Protein AF-A0A812UIX6-F1 (afdb_monomer)

Foldseek 3Di:
DDPVVLVVLLVLLVVLLVVLVVLLVVLVVVLVVLVPPPVDDPVLSVVLNVVSVVLSVQLVVLSVVLVVCSVVSPSPCSVVSSVSNVVSSVSSVVSVVVSVVVVVVVVVVVPPPDDDPPPDPPPDDDD

Radius of gyration: 24.39 Å; Cα contacts (8 Å, |Δi|>4): 72; chains: 1; bounding box: 51×58×71 Å

Secondary structure (DSSP, 8-state):
--HHHHHHHHHHHHHHHHHHHHHHHHHHHHHHHHHH-TTS-HHHHHHHHHHHHHHHHHHHHHHHHHHHHHHH---SSHHHHHHHHHHHHHHHHHHHHHHHHHHHHHHHTTS----------------

Structure (mmCIF, N/CA/C/O backbone):
data_AF-A0A812UIX6-F1
#
_entry.id   AF-A0A812UIX6-F1
#
loop_
_atom_site.group_PDB
_atom_site.id
_atom_site.type_symbol
_atom_site.label_atom_id
_atom_site.label_alt_id
_atom_site.label_comp_id
_atom_site.label_asym_id
_atom_site.label_entity_id
_atom_site.label_seq_id
_atom_site.pdbx_PDB_ins_code
_atom_site.Cartn_x
_atom_site.Cartn_y
_atom_site.Cartn_z
_atom_site.occupancy
_atom_site.B_iso_or_equiv
_atom_site.auth_seq_id
_atom_site.auth_comp_id
_atom_site.auth_asym_id
_atom_site.auth_atom_id
_atom_site.pdbx_PDB_model_num
ATOM 1 N N . MET A 1 1 ? -13.092 8.178 24.331 1.00 63.06 1 MET A N 1
ATOM 2 C CA . MET A 1 1 ? -13.544 8.681 23.012 1.00 63.06 1 MET A CA 1
ATOM 3 C C . MET A 1 1 ? -15.064 8.588 22.924 1.00 63.06 1 MET A C 1
ATOM 5 O O . MET A 1 1 ? -15.614 7.557 23.291 1.00 63.06 1 MET A O 1
ATOM 9 N N . ASP A 1 2 ? -15.744 9.637 22.456 1.00 79.88 2 ASP A N 1
ATOM 10 C CA . ASP A 1 2 ? -17.201 9.630 22.255 1.00 79.88 2 ASP A CA 1
ATOM 11 C C . ASP A 1 2 ? -17.627 8.540 21.251 1.00 79.88 2 ASP A C 1
ATOM 13 O O . ASP A 1 2 ? -16.971 8.362 20.221 1.00 79.88 2 ASP A O 1
ATOM 17 N N . LYS A 1 3 ? -18.755 7.844 21.484 1.00 79.50 3 LYS A N 1
ATOM 18 C CA . LYS A 1 3 ? -19.261 6.778 20.581 1.00 79.50 3 LYS A CA 1
ATOM 19 C C . LYS A 1 3 ? -19.373 7.228 19.115 1.00 79.50 3 LYS A C 1
ATOM 21 O O . LYS A 1 3 ? -19.056 6.462 18.204 1.00 79.50 3 LYS A O 1
ATOM 26 N N . LYS A 1 4 ? -19.775 8.485 18.881 1.00 83.94 4 LYS A N 1
ATOM 27 C CA . LYS A 1 4 ? -19.856 9.084 17.536 1.00 83.94 4 LYS A CA 1
ATOM 28 C C . LYS A 1 4 ? -18.481 9.194 16.867 1.00 83.94 4 LYS A C 1
ATOM 30 O O . LYS A 1 4 ? -18.340 8.804 15.713 1.00 83.94 4 LYS A O 1
ATOM 35 N N . LYS A 1 5 ? -17.461 9.655 17.602 1.00 83.50 5 LYS A N 1
ATOM 36 C CA . LYS A 1 5 ? -16.080 9.770 17.102 1.00 83.50 5 LYS A CA 1
ATOM 37 C C . LYS A 1 5 ? -15.487 8.397 16.784 1.00 83.50 5 LYS A C 1
ATOM 39 O O . LYS A 1 5 ? -14.896 8.230 15.725 1.00 83.50 5 LYS A O 1
ATOM 44 N N . LYS A 1 6 ? -15.740 7.399 17.641 1.00 82.88 6 LYS A N 1
ATOM 45 C CA . LYS A 1 6 ? -15.322 6.008 17.399 1.00 82.88 6 LYS A CA 1
ATOM 46 C C . LYS A 1 6 ? -15.895 5.456 16.098 1.00 82.88 6 LYS A C 1
ATOM 48 O O . LYS A 1 6 ? -15.157 4.932 15.277 1.00 82.88 6 LYS A O 1
ATOM 53 N N . THR A 1 7 ? -17.195 5.644 15.888 1.00 87.50 7 THR A N 1
ATOM 54 C CA . THR A 1 7 ? -17.888 5.174 14.679 1.00 87.50 7 THR A CA 1
ATOM 55 C C . THR A 1 7 ? -17.348 5.850 13.416 1.00 87.50 7 THR A C 1
ATOM 57 O O . THR A 1 7 ? -17.097 5.180 12.416 1.00 87.50 7 THR A O 1
ATOM 60 N N . ALA A 1 8 ? -17.117 7.167 13.466 1.00 90.06 8 ALA A N 1
ATOM 61 C CA . ALA A 1 8 ? -16.536 7.910 12.350 1.00 90.06 8 ALA A CA 1
ATOM 62 C C . ALA A 1 8 ? -15.122 7.416 12.004 1.00 90.06 8 ALA A C 1
ATOM 64 O O . ALA A 1 8 ? -14.837 7.160 10.835 1.00 90.06 8 ALA A O 1
ATOM 65 N N . LEU A 1 9 ? -14.271 7.214 13.016 1.00 89.50 9 LEU A N 1
ATOM 66 C CA . LEU A 1 9 ? -12.915 6.700 12.834 1.00 89.50 9 LEU A CA 1
ATOM 67 C C . LEU A 1 9 ? -12.924 5.291 12.231 1.00 89.50 9 LEU A C 1
ATOM 69 O O . LEU A 1 9 ? -12.224 5.033 11.258 1.00 89.50 9 LEU A O 1
ATOM 73 N N . THR A 1 10 ? -13.770 4.393 12.738 1.00 90.00 10 THR A N 1
ATOM 74 C CA . THR A 1 10 ? -13.920 3.043 12.178 1.00 90.00 10 THR A CA 1
ATOM 75 C C . THR A 1 10 ? -14.342 3.076 10.706 1.00 90.00 10 THR A C 1
ATOM 77 O O . THR A 1 10 ? -13.800 2.322 9.900 1.00 90.00 10 THR A O 1
ATOM 80 N N . ASN A 1 11 ? -15.261 3.967 10.322 1.00 91.56 11 ASN A N 1
ATOM 81 C CA . ASN A 1 11 ? -15.664 4.120 8.921 1.00 91.56 11 ASN A CA 1
ATOM 82 C C . ASN A 1 11 ? -14.521 4.653 8.043 1.00 91.56 11 ASN A C 1
ATOM 84 O O . ASN A 1 11 ? -14.317 4.154 6.938 1.00 91.56 11 ASN A O 1
ATOM 88 N N . GLN A 1 12 ? -13.734 5.613 8.538 1.00 92.44 12 GLN A N 1
ATOM 89 C CA . GLN A 1 12 ? -12.530 6.072 7.836 1.00 92.44 12 GLN A CA 1
ATOM 90 C C . GLN A 1 12 ? -11.516 4.938 7.646 1.00 92.44 12 GLN A C 1
ATOM 92 O O . GLN A 1 12 ? -10.973 4.785 6.552 1.00 92.44 12 GLN A O 1
ATOM 97 N N . CYS A 1 13 ? -11.317 4.108 8.672 1.00 92.44 13 CYS A N 1
ATOM 98 C CA . CYS A 1 13 ? -10.436 2.945 8.601 1.00 92.44 13 CYS A CA 1
ATOM 99 C C . CYS A 1 13 ? -10.908 1.954 7.537 1.00 92.44 13 CYS A C 1
ATOM 101 O O . CYS A 1 13 ? -10.117 1.571 6.682 1.00 92.44 13 CYS A O 1
ATOM 103 N N . LYS A 1 14 ? -12.202 1.614 7.509 1.00 93.19 14 LYS A N 1
ATOM 104 C CA . LYS A 1 14 ? -12.786 0.745 6.471 1.00 93.19 14 LYS A CA 1
ATOM 105 C C . LYS A 1 14 ? -12.560 1.294 5.060 1.00 93.19 14 LYS A C 1
ATOM 107 O O . LYS A 1 14 ? -12.122 0.557 4.180 1.00 93.19 14 LYS A O 1
ATOM 112 N N . ASN A 1 15 ? -12.773 2.595 4.858 1.00 94.94 15 ASN A N 1
ATOM 113 C CA . ASN A 1 15 ? -12.528 3.242 3.566 1.00 94.94 15 ASN A CA 1
ATOM 114 C C . ASN A 1 15 ? -11.046 3.180 3.163 1.00 94.94 15 ASN A C 1
ATOM 116 O O . ASN A 1 15 ? -10.729 2.904 2.007 1.00 94.94 15 ASN A O 1
ATOM 120 N N . LYS A 1 16 ? -10.123 3.411 4.105 1.00 92.88 16 LYS A N 1
ATOM 121 C CA . LYS A 1 16 ? -8.681 3.309 3.835 1.00 92.88 16 LYS A CA 1
ATOM 122 C C . LYS A 1 16 ? -8.219 1.877 3.603 1.00 92.88 16 LYS A C 1
ATOM 124 O O . LYS A 1 16 ? -7.366 1.676 2.745 1.00 92.88 16 LYS A O 1
ATOM 129 N N . ILE A 1 17 ? -8.804 0.893 4.280 1.00 92.94 17 ILE A N 1
ATOM 130 C CA . ILE A 1 17 ? -8.556 -0.529 4.013 1.00 92.94 17 ILE A CA 1
ATOM 131 C C . ILE A 1 17 ? -8.991 -0.895 2.588 1.00 92.94 17 ILE A C 1
ATOM 133 O O . ILE A 1 17 ? -8.237 -1.556 1.871 1.00 92.94 17 ILE A O 1
ATOM 137 N N . ALA A 1 18 ? -10.174 -0.451 2.156 1.00 94.62 18 ALA A N 1
ATOM 138 C CA . ALA A 1 18 ? -10.652 -0.684 0.793 1.00 94.62 18 ALA A CA 1
ATOM 139 C C . ALA A 1 18 ? -9.722 -0.037 -0.247 1.00 94.62 18 ALA A C 1
ATOM 141 O O . ALA A 1 18 ? -9.318 -0.684 -1.216 1.00 94.62 18 ALA A O 1
ATOM 142 N N . LEU A 1 19 ? -9.296 1.207 0.002 1.00 93.44 19 LEU A N 1
ATOM 143 C CA . LEU A 1 19 ? -8.325 1.897 -0.846 1.00 93.44 19 LEU A CA 1
ATOM 144 C C . LEU A 1 19 ? -6.979 1.158 -0.897 1.00 93.44 19 LEU A C 1
ATOM 146 O O . LEU A 1 19 ? -6.433 0.974 -1.980 1.00 93.44 19 LEU A O 1
ATOM 150 N N . ALA A 1 20 ? -6.454 0.709 0.247 1.00 92.62 20 ALA A N 1
ATOM 151 C CA . ALA A 1 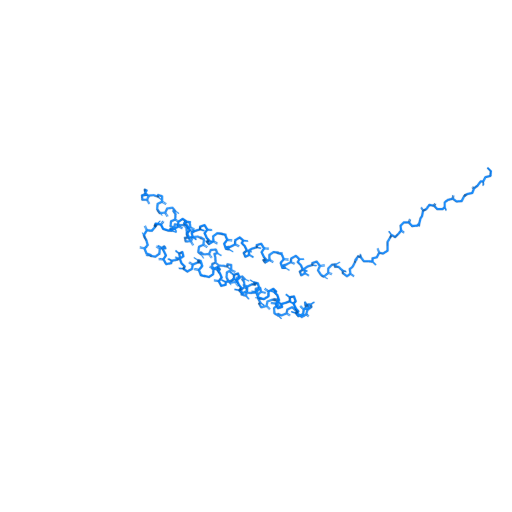20 ? -5.222 -0.076 0.309 1.00 92.62 20 ALA A CA 1
ATOM 152 C C . ALA A 1 20 ? -5.345 -1.373 -0.503 1.00 92.62 20 ALA A C 1
ATOM 154 O O . ALA A 1 20 ? -4.441 -1.694 -1.265 1.00 92.62 20 ALA A O 1
ATOM 155 N N . SER A 1 21 ? -6.481 -2.067 -0.403 1.00 93.75 21 SER A N 1
ATOM 156 C CA . SER A 1 21 ? -6.752 -3.302 -1.156 1.00 93.75 21 SER A CA 1
ATOM 157 C C . SER A 1 21 ? -6.750 -3.048 -2.666 1.00 93.75 21 SER A C 1
ATOM 159 O O . SER A 1 21 ? -6.073 -3.752 -3.407 1.00 93.75 21 SER A O 1
ATOM 161 N N . THR A 1 22 ? -7.388 -1.957 -3.101 1.00 94.31 22 THR A N 1
ATOM 162 C CA . THR A 1 22 ? -7.360 -1.522 -4.510 1.00 94.31 22 THR A CA 1
ATOM 163 C C . THR A 1 22 ? -5.925 -1.246 -4.976 1.00 94.31 22 THR A C 1
ATOM 165 O O . THR A 1 22 ? -5.527 -1.643 -6.065 1.00 94.31 22 THR A O 1
ATOM 168 N N . LYS A 1 23 ? -5.098 -0.599 -4.141 1.00 92.06 23 LYS A N 1
ATOM 169 C CA . LYS A 1 23 ? -3.691 -0.329 -4.481 1.00 92.06 23 LYS A CA 1
ATOM 170 C C . LYS A 1 23 ? -2.823 -1.587 -4.528 1.00 92.06 23 LYS A C 1
ATOM 172 O O . LYS A 1 23 ? -1.892 -1.636 -5.326 1.00 92.06 23 LYS A O 1
ATOM 177 N N . LEU A 1 24 ? -3.128 -2.605 -3.726 1.00 91.75 24 LEU A N 1
ATOM 178 C CA . LEU A 1 24 ? -2.457 -3.908 -3.784 1.00 91.75 24 LEU A CA 1
ATOM 179 C C . LEU A 1 24 ? -2.801 -4.673 -5.075 1.00 91.75 24 LEU A C 1
ATOM 181 O O . LEU A 1 24 ? -1.921 -5.312 -5.660 1.00 91.75 24 LEU A O 1
ATOM 185 N N . GLU A 1 25 ? -4.044 -4.569 -5.552 1.00 91.94 25 GLU A N 1
ATOM 186 C CA . GLU A 1 25 ? -4.450 -5.084 -6.868 1.00 91.94 25 GLU A CA 1
ATOM 187 C C . GLU A 1 25 ? -3.748 -4.329 -8.001 1.00 91.94 25 GLU A C 1
ATOM 189 O O . GLU A 1 25 ? -3.074 -4.957 -8.817 1.00 91.94 25 GLU A O 1
ATOM 194 N N . GLU A 1 26 ? -3.793 -2.989 -7.995 1.00 89.75 26 GLU A N 1
ATOM 195 C CA . GLU A 1 26 ? -3.064 -2.153 -8.963 1.00 89.75 26 GLU A CA 1
ATOM 196 C C . GLU A 1 26 ? -1.567 -2.493 -8.994 1.00 89.75 26 GLU A C 1
ATOM 198 O O . GLU A 1 26 ? -0.966 -2.546 -10.063 1.00 89.75 26 GLU A O 1
ATOM 203 N N . SER A 1 27 ? -0.961 -2.760 -7.832 1.00 88.56 27 SER A N 1
ATOM 204 C CA . SER A 1 27 ? 0.450 -3.140 -7.742 1.00 88.56 27 SER A CA 1
ATOM 205 C C . SER A 1 27 ? 0.738 -4.477 -8.411 1.00 88.56 27 SER A C 1
ATOM 207 O O . SER A 1 27 ? 1.846 -4.670 -8.905 1.00 88.56 27 SER A O 1
ATOM 209 N N . SER A 1 28 ? -0.212 -5.409 -8.381 1.00 88.50 28 SER A N 1
ATOM 210 C CA . SER A 1 28 ? -0.054 -6.726 -9.002 1.00 88.50 28 SER A CA 1
ATOM 211 C C . SER A 1 28 ? -0.098 -6.597 -10.522 1.00 88.50 28 SER A C 1
ATOM 213 O O . SER A 1 28 ? 0.793 -7.104 -11.196 1.00 88.50 28 SER A O 1
ATOM 215 N N . VAL A 1 29 ? -1.044 -5.808 -11.040 1.00 88.56 29 VAL A N 1
ATOM 216 C CA . VAL A 1 29 ? -1.115 -5.470 -12.470 1.00 88.56 29 VAL A CA 1
ATOM 217 C C . VAL A 1 29 ? 0.162 -4.755 -12.924 1.00 88.56 29 VAL A C 1
ATOM 219 O O . VAL A 1 29 ? 0.773 -5.145 -13.914 1.00 88.56 29 VAL A O 1
ATOM 222 N N . LEU A 1 30 ? 0.638 -3.762 -12.164 1.00 86.56 30 LEU A N 1
ATOM 223 C CA . LEU A 1 30 ? 1.849 -3.014 -12.520 1.00 86.56 30 LEU A CA 1
ATOM 224 C C . LEU A 1 30 ? 3.110 -3.899 -12.528 1.00 86.56 30 LEU A C 1
ATOM 226 O O . LEU A 1 30 ? 4.015 -3.684 -13.332 1.00 86.56 30 LEU A O 1
ATOM 230 N N . GLN A 1 31 ? 3.190 -4.895 -11.638 1.00 88.06 31 GLN A N 1
ATOM 231 C CA . GLN A 1 31 ? 4.283 -5.873 -11.640 1.00 88.06 31 GLN A CA 1
ATOM 232 C C . GLN A 1 31 ? 4.285 -6.707 -12.925 1.00 88.06 31 GLN A C 1
ATOM 234 O O . GLN A 1 31 ? 5.353 -6.914 -13.503 1.00 88.06 31 GLN A O 1
ATOM 239 N N . GLU A 1 32 ? 3.116 -7.150 -13.391 1.00 87.31 32 GLU A N 1
ATOM 240 C CA . GLU A 1 32 ? 2.978 -7.889 -14.651 1.00 87.31 32 GLU A CA 1
ATOM 241 C C . GLU A 1 32 ? 3.358 -7.021 -15.858 1.00 87.31 32 GLU A C 1
ATOM 243 O O . GLU A 1 32 ? 4.129 -7.464 -16.713 1.00 87.31 32 GLU A O 1
ATOM 248 N N . GLU A 1 33 ? 2.908 -5.762 -15.891 1.00 85.81 33 GLU A N 1
ATOM 249 C CA . GLU A 1 33 ? 3.270 -4.798 -16.940 1.00 85.81 33 GLU A CA 1
ATOM 250 C C . GLU A 1 33 ? 4.785 -4.565 -17.002 1.00 85.81 33 GLU A C 1
ATOM 252 O O . GLU A 1 33 ? 5.387 -4.618 -18.076 1.00 85.81 33 GLU A O 1
ATOM 257 N N . ILE A 1 34 ? 5.432 -4.351 -15.852 1.00 85.38 34 ILE A N 1
ATOM 258 C CA . ILE A 1 34 ? 6.880 -4.112 -15.787 1.00 85.38 34 ILE A CA 1
ATOM 259 C C . ILE A 1 34 ? 7.667 -5.375 -16.132 1.00 85.38 34 ILE A C 1
ATOM 261 O O . ILE A 1 34 ? 8.664 -5.285 -16.847 1.00 85.38 34 ILE A O 1
ATOM 265 N N . ALA A 1 35 ? 7.237 -6.553 -15.676 1.00 84.19 35 ALA A N 1
ATOM 266 C CA . ALA A 1 35 ? 7.871 -7.814 -16.054 1.00 84.19 35 ALA A CA 1
ATOM 267 C C . ALA A 1 35 ? 7.792 -8.040 -17.577 1.00 84.19 35 ALA A C 1
ATOM 269 O O . ALA A 1 35 ? 8.788 -8.428 -18.202 1.00 84.19 35 ALA A O 1
ATOM 270 N N . GLY A 1 36 ? 6.638 -7.722 -18.174 1.00 82.12 36 GLY A N 1
ATOM 271 C CA . GLY A 1 36 ? 6.376 -7.796 -19.611 1.00 82.12 36 GLY A CA 1
ATOM 272 C C . GLY A 1 36 ? 7.056 -6.714 -20.457 1.00 82.12 36 GLY A C 1
ATOM 273 O O . GLY A 1 36 ? 7.212 -6.910 -21.663 1.00 82.12 36 GLY A O 1
ATOM 274 N N . ALA A 1 37 ? 7.514 -5.610 -19.856 1.00 80.94 37 ALA A N 1
ATOM 275 C CA . ALA A 1 37 ? 8.164 -4.495 -20.547 1.00 80.94 37 ALA A CA 1
ATOM 276 C C . ALA A 1 37 ? 9.573 -4.871 -21.047 1.00 80.94 37 ALA A C 1
ATOM 278 O O . ALA A 1 37 ? 10.595 -4.599 -20.409 1.00 80.94 37 ALA A O 1
ATOM 279 N N . LYS A 1 38 ? 9.634 -5.512 -22.221 1.00 75.31 38 LYS A N 1
ATOM 280 C CA . LYS A 1 38 ? 10.885 -5.921 -22.884 1.00 75.31 38 LYS A CA 1
ATOM 281 C C . LYS A 1 38 ? 11.762 -4.737 -23.291 1.00 75.31 38 LYS A C 1
ATOM 283 O O . LYS A 1 38 ? 12.979 -4.893 -23.319 1.00 75.31 38 LYS A O 1
ATOM 288 N N . ASP A 1 39 ? 11.160 -3.572 -23.511 1.00 78.31 39 ASP A N 1
ATOM 289 C CA . ASP A 1 39 ? 11.848 -2.328 -23.880 1.00 78.31 39 ASP A CA 1
ATOM 290 C C . ASP A 1 39 ? 12.618 -1.690 -22.705 1.00 78.31 39 ASP A C 1
ATOM 292 O O . ASP A 1 39 ? 13.394 -0.752 -22.884 1.00 78.31 39 ASP A O 1
ATOM 296 N N . MET A 1 40 ? 12.434 -2.199 -21.480 1.00 79.12 40 MET A N 1
ATOM 297 C CA . MET A 1 40 ? 13.135 -1.729 -20.289 1.00 79.12 40 MET A CA 1
ATOM 298 C C . MET A 1 40 ? 14.407 -2.548 -20.028 1.00 79.12 40 MET A C 1
ATOM 300 O O . MET A 1 40 ? 14.383 -3.782 -19.971 1.00 79.12 40 MET A O 1
ATOM 304 N N . SER A 1 41 ? 15.531 -1.864 -19.785 1.00 84.62 41 SER A N 1
ATOM 305 C CA . SER A 1 41 ? 16.788 -2.524 -19.408 1.00 84.62 41 SER A CA 1
ATOM 306 C C . SER A 1 41 ? 16.606 -3.380 -18.152 1.00 84.62 41 SER A C 1
ATOM 308 O O . SER A 1 41 ? 16.021 -2.911 -17.172 1.00 84.62 41 SER A O 1
ATOM 310 N N . GLN A 1 42 ? 17.156 -4.597 -18.164 1.00 86.50 42 GLN A N 1
ATOM 311 C CA . GLN A 1 42 ? 17.000 -5.582 -17.090 1.00 86.50 42 GLN A CA 1
ATOM 312 C C . GLN A 1 42 ? 17.271 -5.027 -15.675 1.00 86.50 42 GLN A C 1
ATOM 314 O O . GLN A 1 42 ? 16.379 -5.178 -14.844 1.00 86.50 42 GLN A O 1
ATOM 319 N N . PRO A 1 43 ? 18.367 -4.283 -15.401 1.00 86.50 43 PRO A N 1
ATOM 320 C CA . PRO A 1 43 ? 18.634 -3.774 -14.049 1.00 86.50 43 PRO A CA 1
ATOM 321 C C . PRO A 1 43 ? 17.549 -2.833 -13.507 1.00 86.50 43 PRO A C 1
ATOM 323 O O . PRO A 1 43 ? 17.307 -2.761 -12.308 1.00 86.50 43 PRO A O 1
ATOM 326 N N . ILE A 1 44 ? 16.870 -2.102 -14.392 1.00 85.88 44 ILE A N 1
ATOM 327 C CA . ILE A 1 44 ? 15.841 -1.126 -14.004 1.00 85.88 44 ILE A CA 1
ATOM 328 C C . ILE A 1 44 ? 14.514 -1.809 -13.774 1.00 85.88 44 ILE A C 1
ATOM 330 O O . ILE A 1 44 ? 13.828 -1.503 -12.807 1.00 85.88 44 ILE A O 1
ATOM 334 N N . ARG A 1 45 ? 14.184 -2.765 -14.639 1.00 87.12 45 ARG A N 1
ATOM 335 C CA . ARG A 1 45 ? 13.027 -3.628 -14.451 1.00 87.12 45 ARG A CA 1
ATOM 336 C C . ARG A 1 45 ? 13.135 -4.389 -13.131 1.00 87.12 45 ARG A C 1
ATOM 338 O O . ARG A 1 45 ? 12.196 -4.355 -12.349 1.00 87.12 45 ARG A O 1
ATOM 345 N N . GLU A 1 46 ? 14.280 -5.000 -12.840 1.00 89.69 46 GLU A N 1
ATOM 346 C CA . GLU A 1 46 ? 14.523 -5.689 -11.565 1.00 89.69 46 GLU A CA 1
ATOM 347 C C . GLU A 1 46 ? 14.457 -4.736 -10.362 1.00 89.69 46 GLU A C 1
ATOM 349 O O . GLU A 1 46 ? 13.831 -5.070 -9.352 1.00 89.69 46 GLU A O 1
ATOM 354 N N . GLY A 1 47 ? 15.025 -3.530 -10.482 1.00 89.81 47 GLY A N 1
ATOM 355 C CA . GLY A 1 47 ? 14.913 -2.484 -9.462 1.00 89.81 47 GLY A CA 1
ATOM 356 C C . GLY A 1 47 ? 13.459 -2.095 -9.176 1.00 89.81 47 GLY A C 1
ATOM 357 O O . GLY A 1 47 ? 13.021 -2.143 -8.029 1.00 89.81 47 GLY A O 1
ATOM 358 N N . PHE A 1 48 ? 12.669 -1.808 -10.215 1.00 89.69 48 PHE A N 1
ATOM 359 C CA . PHE A 1 48 ? 11.250 -1.464 -10.069 1.00 89.69 48 PHE A CA 1
ATOM 360 C C . PHE A 1 48 ? 10.419 -2.614 -9.501 1.00 89.69 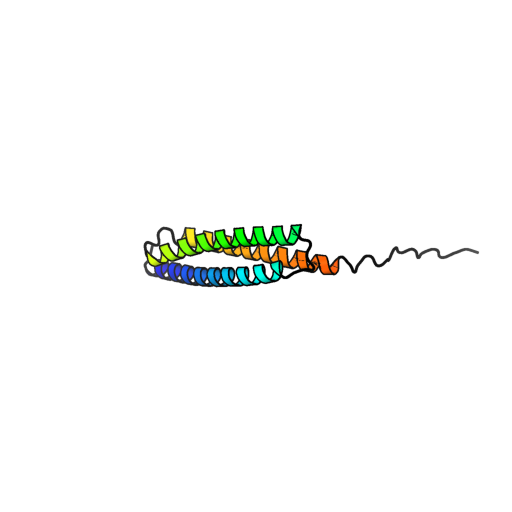48 PHE A C 1
ATOM 362 O O . PHE A 1 48 ? 9.564 -2.384 -8.648 1.00 89.69 48 PHE A O 1
ATOM 369 N N . LEU A 1 49 ? 10.673 -3.854 -9.927 1.00 90.62 49 LEU A N 1
ATOM 370 C CA . LEU A 1 49 ? 9.989 -5.029 -9.382 1.00 90.62 49 LEU A CA 1
ATOM 371 C C . LEU A 1 49 ? 10.298 -5.220 -7.892 1.00 90.62 49 LEU A C 1
ATOM 373 O O . LEU A 1 49 ? 9.391 -5.533 -7.116 1.00 90.62 49 LEU A O 1
ATOM 377 N N . THR A 1 50 ? 11.549 -4.991 -7.490 1.00 92.38 50 THR A N 1
ATOM 378 C CA . THR A 1 50 ? 11.981 -5.061 -6.088 1.00 92.38 50 THR A CA 1
ATOM 379 C C . THR A 1 50 ? 11.306 -3.978 -5.251 1.00 92.38 50 THR A C 1
ATOM 381 O O . THR A 1 50 ? 10.705 -4.283 -4.219 1.00 92.38 50 THR A O 1
ATOM 384 N N . ASP A 1 51 ? 11.315 -2.731 -5.722 1.00 90.94 51 ASP A N 1
ATOM 385 C CA . ASP A 1 51 ? 10.669 -1.612 -5.030 1.00 90.94 51 ASP A CA 1
ATOM 386 C C . ASP A 1 51 ? 9.157 -1.821 -4.898 1.00 90.94 51 ASP A C 1
ATOM 388 O O . ASP A 1 51 ? 8.589 -1.634 -3.819 1.00 90.94 51 ASP A O 1
ATOM 392 N N . LEU A 1 52 ? 8.492 -2.279 -5.964 1.00 90.75 52 LEU A N 1
ATOM 393 C CA . LEU A 1 52 ? 7.067 -2.614 -5.926 1.00 90.75 52 LEU A CA 1
ATOM 394 C C . LEU A 1 52 ? 6.763 -3.712 -4.922 1.00 90.75 52 LEU A C 1
ATOM 396 O O . LEU A 1 52 ? 5.797 -3.593 -4.171 1.00 90.75 52 LEU A O 1
ATOM 400 N N . LYS A 1 53 ? 7.584 -4.764 -4.886 1.00 92.62 53 LYS A N 1
ATOM 401 C CA . LYS A 1 53 ? 7.418 -5.852 -3.924 1.00 92.62 53 LYS A CA 1
ATOM 402 C C . LYS A 1 53 ? 7.526 -5.331 -2.490 1.00 92.62 53 LYS A C 1
ATOM 404 O O . LYS A 1 53 ? 6.636 -5.604 -1.688 1.00 92.62 53 LYS A O 1
ATOM 409 N N . ASN A 1 54 ? 8.532 -4.508 -2.200 1.00 93.75 54 ASN A N 1
ATOM 410 C CA . ASN A 1 54 ? 8.725 -3.908 -0.877 1.00 93.75 54 ASN A CA 1
ATOM 411 C C . ASN A 1 54 ? 7.538 -3.018 -0.468 1.00 93.75 54 ASN A C 1
ATOM 413 O O . ASN A 1 54 ? 7.036 -3.107 0.656 1.00 93.75 54 ASN A O 1
ATOM 417 N N . HIS A 1 55 ? 7.051 -2.170 -1.379 1.00 92.44 55 HIS A N 1
ATOM 418 C CA . HIS A 1 55 ? 5.888 -1.322 -1.111 1.00 92.44 55 HIS A CA 1
ATOM 419 C C . HIS A 1 55 ? 4.607 -2.136 -0.912 1.00 92.44 55 HIS A C 1
ATOM 421 O O . HIS A 1 55 ? 3.841 -1.834 0.005 1.00 92.44 55 HIS A O 1
ATOM 427 N N . LYS A 1 56 ? 4.395 -3.174 -1.727 1.00 92.69 56 LYS A N 1
ATOM 428 C CA . LYS A 1 56 ? 3.248 -4.080 -1.630 1.00 92.69 56 LYS A CA 1
ATOM 429 C C . LYS A 1 56 ? 3.240 -4.816 -0.294 1.00 92.69 56 LYS A C 1
ATOM 431 O O . LYS A 1 56 ? 2.237 -4.761 0.409 1.00 92.69 56 LYS A O 1
ATOM 436 N N . GLU A 1 57 ? 4.355 -5.430 0.098 1.00 94.19 57 GLU A N 1
ATOM 437 C CA . GLU A 1 57 ? 4.480 -6.126 1.386 1.00 94.19 57 GLU A CA 1
ATOM 438 C C . GLU A 1 57 ? 4.254 -5.173 2.566 1.00 94.19 57 GLU A C 1
ATOM 440 O O . GLU A 1 57 ? 3.488 -5.482 3.482 1.00 94.19 57 GLU A O 1
ATOM 445 N N . SER A 1 58 ? 4.848 -3.976 2.526 1.00 94.12 58 SER A N 1
ATOM 446 C CA . SER A 1 58 ? 4.674 -2.996 3.600 1.00 94.12 58 SER A CA 1
ATOM 447 C C . SER A 1 58 ? 3.233 -2.478 3.701 1.00 94.12 58 SER A C 1
ATOM 449 O O . SER A 1 58 ? 2.726 -2.301 4.811 1.00 94.12 58 SER A O 1
ATOM 451 N N . LEU A 1 59 ? 2.558 -2.254 2.568 1.00 94.38 59 LEU A N 1
ATOM 452 C CA . LEU A 1 59 ? 1.158 -1.828 2.535 1.00 94.38 59 LEU A CA 1
ATOM 453 C C . LEU A 1 59 ? 0.210 -2.947 2.988 1.00 94.38 59 LEU A C 1
ATOM 455 O O . LEU A 1 59 ? -0.715 -2.675 3.752 1.00 94.38 59 LEU A O 1
ATOM 459 N N . GLN A 1 60 ? 0.463 -4.188 2.566 1.00 95.06 60 GLN A N 1
ATOM 460 C CA . GLN A 1 60 ? -0.286 -5.379 2.976 1.00 95.06 60 GLN A CA 1
ATOM 461 C C . GLN A 1 60 ? -0.253 -5.534 4.500 1.00 95.06 60 GLN A C 1
ATOM 463 O O . GLN A 1 60 ? -1.301 -5.590 5.138 1.00 95.06 60 GLN A O 1
ATOM 468 N N . GLN A 1 61 ? 0.940 -5.491 5.099 1.00 95.19 61 GLN A N 1
ATOM 469 C CA . GLN A 1 61 ? 1.104 -5.602 6.551 1.00 95.19 61 GLN A CA 1
ATOM 470 C C . GLN A 1 61 ? 0.368 -4.492 7.311 1.00 95.19 61 GLN A C 1
ATOM 472 O O . GLN A 1 61 ? -0.302 -4.767 8.306 1.00 95.19 61 GLN A O 1
ATOM 477 N N . ALA A 1 62 ? 0.473 -3.240 6.856 1.00 94.38 62 ALA A N 1
ATOM 478 C CA . ALA A 1 62 ? -0.221 -2.120 7.490 1.00 94.38 62 ALA A CA 1
ATOM 479 C C . ALA A 1 62 ? -1.750 -2.268 7.375 1.00 94.38 62 ALA A C 1
ATOM 481 O O . ALA A 1 62 ? -2.473 -2.073 8.354 1.00 94.38 62 ALA A O 1
ATOM 482 N N . ARG A 1 63 ? -2.244 -2.679 6.199 1.00 95.38 63 ARG A N 1
ATOM 483 C CA . ARG A 1 63 ? -3.667 -2.949 5.955 1.00 95.38 63 ARG A CA 1
ATOM 484 C C . ARG A 1 63 ? -4.186 -4.054 6.867 1.00 95.38 63 ARG A C 1
ATOM 486 O O . ARG A 1 63 ? -5.257 -3.893 7.447 1.00 95.38 63 ARG A O 1
ATOM 493 N N . ASP A 1 64 ? -3.444 -5.147 7.009 1.00 95.50 64 ASP A N 1
ATOM 494 C CA . ASP A 1 64 ? -3.867 -6.303 7.803 1.00 95.50 64 ASP A CA 1
ATOM 495 C C . ASP A 1 64 ? -3.899 -5.978 9.302 1.00 95.50 64 ASP A C 1
ATOM 497 O O . ASP A 1 64 ? -4.850 -6.349 9.991 1.00 95.50 64 ASP A O 1
ATOM 501 N N . LYS A 1 65 ? -2.931 -5.195 9.801 1.00 93.94 65 LYS A N 1
ATOM 502 C CA . LYS A 1 65 ? -2.968 -4.659 11.173 1.00 93.94 65 LYS A CA 1
ATOM 503 C C . LYS A 1 65 ? -4.193 -3.773 11.400 1.00 93.94 65 LYS A C 1
ATOM 505 O O . LYS A 1 65 ? -4.881 -3.940 12.405 1.00 93.94 65 LYS A O 1
ATOM 510 N N . LEU A 1 66 ? -4.477 -2.851 10.474 1.00 93.38 66 LEU A N 1
ATOM 511 C CA . LEU A 1 66 ? -5.624 -1.947 10.583 1.00 93.38 66 LEU A CA 1
ATOM 512 C C . LEU A 1 66 ? -6.954 -2.712 10.528 1.00 93.38 66 LEU A C 1
ATOM 514 O O . LEU A 1 66 ? -7.851 -2.423 11.315 1.00 93.38 66 LEU A O 1
ATOM 518 N N . GLN A 1 67 ? -7.068 -3.710 9.648 1.00 93.88 67 GLN A N 1
ATOM 519 C CA . GLN A 1 67 ? -8.237 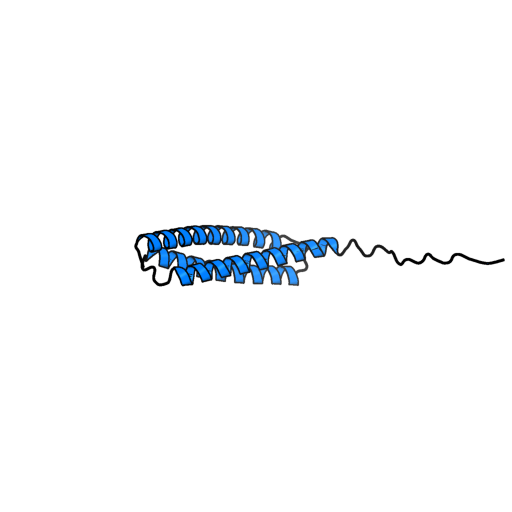-4.588 9.562 1.00 93.88 67 GLN A CA 1
ATOM 520 C C . GLN A 1 67 ? -8.452 -5.346 10.876 1.00 93.88 67 GLN A C 1
ATOM 522 O O . GLN A 1 67 ? -9.540 -5.279 11.443 1.00 93.88 67 GLN A O 1
ATOM 527 N N . ALA A 1 68 ? -7.404 -5.977 11.412 1.00 93.12 68 ALA A N 1
ATOM 528 C CA . ALA A 1 68 ? -7.487 -6.691 12.682 1.00 93.12 68 ALA A CA 1
ATOM 529 C C . ALA A 1 68 ? -7.904 -5.770 13.841 1.00 93.12 68 ALA A C 1
ATOM 531 O O . ALA A 1 68 ? -8.659 -6.183 14.718 1.00 93.12 68 ALA A O 1
ATOM 532 N N . GLU A 1 69 ? -7.441 -4.518 13.856 1.00 91.31 69 GLU A N 1
ATOM 533 C CA . GLU A 1 69 ? -7.817 -3.5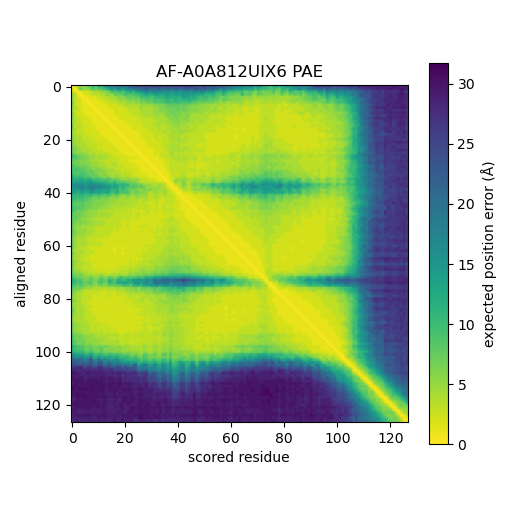44 14.884 1.00 91.31 69 GLU A CA 1
ATOM 534 C C . GLU A 1 69 ? -9.270 -3.061 14.740 1.00 91.31 69 GLU A C 1
ATOM 536 O O . GLU A 1 69 ? -9.983 -2.909 15.737 1.00 91.31 69 GLU A O 1
ATOM 541 N N . VAL A 1 70 ? -9.738 -2.872 13.500 1.00 90.38 70 VAL A N 1
ATOM 542 C CA . VAL A 1 70 ? -11.149 -2.587 13.196 1.00 90.38 70 VAL A CA 1
ATOM 543 C C . VAL A 1 70 ? -12.046 -3.729 13.676 1.00 90.38 70 VAL A C 1
ATOM 545 O O . VAL A 1 70 ? -13.072 -3.457 14.300 1.00 90.38 70 VAL A O 1
ATOM 548 N N . ASP A 1 71 ? -11.640 -4.978 13.444 1.00 90.06 71 ASP A N 1
ATOM 549 C CA . ASP A 1 71 ? -12.407 -6.172 13.816 1.00 90.06 71 ASP A CA 1
ATOM 550 C C . ASP A 1 71 ? -12.406 -6.418 15.333 1.00 90.06 71 ASP A 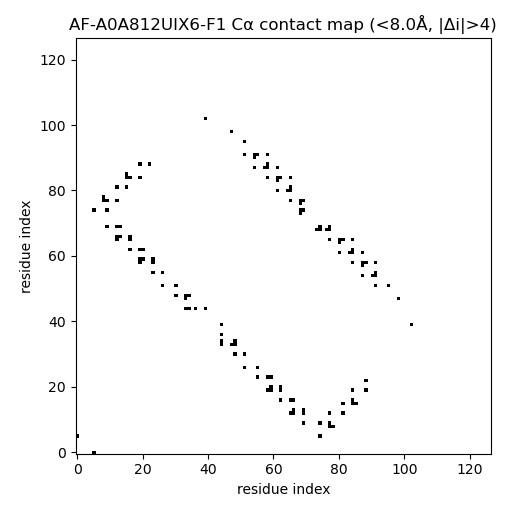C 1
ATOM 552 O O . ASP A 1 71 ? -13.425 -6.809 15.901 1.00 90.06 71 ASP A O 1
ATOM 556 N N . LYS A 1 72 ? -11.293 -6.118 16.019 1.00 87.62 72 LYS A N 1
ATOM 557 C CA . LYS A 1 72 ? -11.208 -6.149 17.492 1.00 87.62 72 LYS A CA 1
ATOM 558 C C . LYS A 1 72 ? -12.095 -5.102 18.157 1.00 87.62 72 LYS A C 1
ATOM 560 O O . LYS A 1 72 ? -12.517 -5.284 19.297 1.00 87.62 72 LYS A O 1
ATOM 565 N N . GLY A 1 73 ? -12.317 -3.967 17.496 1.00 80.56 73 GLY A N 1
ATOM 566 C CA . GLY A 1 73 ? -13.161 -2.895 18.009 1.00 80.56 73 GLY A CA 1
ATOM 567 C C . GLY A 1 73 ? -12.631 -2.197 19.270 1.00 80.56 73 GLY A C 1
ATOM 568 O O . GLY A 1 73 ? -13.401 -1.454 19.880 1.00 80.56 73 GLY A O 1
ATOM 569 N N . SER A 1 74 ? -11.361 -2.384 19.666 1.00 75.88 74 SER A N 1
ATOM 570 C CA . SER A 1 74 ? -10.720 -1.665 20.793 1.00 75.88 74 SER A CA 1
ATOM 571 C C . SER A 1 74 ? -10.694 -0.166 20.490 1.00 75.88 74 SER A C 1
ATOM 573 O O . SER A 1 74 ? -11.302 0.637 21.206 1.00 75.88 74 SER A O 1
ATOM 575 N N . GLY A 1 75 ? -10.159 0.196 19.324 1.00 75.06 75 GLY A N 1
ATOM 576 C CA . GLY A 1 75 ? -10.113 1.575 18.855 1.00 75.06 75 GLY A CA 1
ATOM 577 C C . GLY A 1 75 ? -8.932 2.383 19.381 1.00 75.06 75 GLY A C 1
ATOM 578 O O . GLY A 1 75 ? -8.762 3.516 18.938 1.00 75.06 75 GLY A O 1
ATOM 579 N N . ASP A 1 76 ? -8.118 1.813 20.271 1.00 81.06 76 ASP A N 1
ATOM 580 C CA . ASP A 1 76 ? -7.024 2.525 20.939 1.00 81.06 76 ASP A CA 1
ATOM 581 C C . ASP A 1 76 ? -5.875 2.837 19.972 1.00 81.06 76 ASP A C 1
ATOM 583 O O . ASP A 1 76 ? -5.226 3.873 20.088 1.00 81.06 76 ASP A O 1
ATOM 587 N N . ARG A 1 77 ? -5.675 1.977 18.965 1.00 87.62 77 ARG A N 1
ATOM 588 C CA . ARG A 1 77 ? -4.613 2.117 17.952 1.00 87.62 77 ARG A CA 1
ATOM 589 C C . ARG A 1 77 ? -5.135 2.415 16.550 1.00 87.62 77 ARG A C 1
ATOM 591 O O . ARG A 1 77 ? -4.359 2.458 15.602 1.00 87.62 77 ARG A O 1
ATOM 598 N N . LEU A 1 78 ? -6.444 2.637 16.396 1.00 89.31 78 LEU A N 1
ATOM 599 C CA . LEU A 1 78 ? -7.045 2.857 15.075 1.00 89.31 78 LEU A CA 1
ATOM 600 C C . LEU A 1 78 ? -6.474 4.091 14.378 1.00 89.31 78 LEU A C 1
ATOM 602 O O . LEU A 1 78 ? -6.210 4.022 13.188 1.00 89.31 78 LEU A O 1
ATOM 606 N N . GLN A 1 79 ? -6.271 5.196 15.102 1.00 90.62 79 GLN A N 1
ATOM 607 C CA . GLN A 1 79 ? -5.722 6.419 14.509 1.00 90.62 79 GLN A CA 1
ATOM 608 C C . GLN A 1 79 ? -4.264 6.220 14.065 1.00 90.62 79 GLN A C 1
ATOM 610 O O . GLN A 1 79 ? -3.931 6.533 12.931 1.00 90.62 79 GLN A O 1
ATOM 615 N N . GLU A 1 80 ? -3.431 5.624 14.924 1.00 93.81 80 GLU A N 1
ATOM 616 C CA . GLU A 1 80 ? -2.026 5.300 14.625 1.00 93.81 80 GLU A CA 1
ATOM 617 C C . GLU A 1 80 ? -1.915 4.425 13.364 1.00 93.81 80 GLU A C 1
ATOM 619 O O . GLU A 1 80 ? -1.185 4.750 12.429 1.00 93.81 80 GLU A O 1
ATOM 624 N N . LEU A 1 81 ? -2.696 3.343 13.304 1.00 93.06 81 LEU A N 1
ATOM 625 C CA . LEU A 1 81 ? -2.696 2.417 12.171 1.00 93.06 81 LEU A CA 1
ATOM 626 C C . LEU A 1 81 ? -3.310 3.036 10.906 1.00 93.06 81 LEU A C 1
ATOM 628 O O . LEU A 1 81 ? -2.893 2.714 9.793 1.00 93.06 81 LEU A O 1
ATOM 632 N N . LEU A 1 82 ? -4.295 3.926 11.050 1.00 93.94 82 LEU A N 1
ATOM 633 C CA . LEU A 1 82 ? -4.881 4.673 9.937 1.00 93.94 82 LEU A CA 1
ATOM 634 C C . LEU A 1 82 ? -3.850 5.600 9.287 1.00 93.94 82 LEU A C 1
ATOM 636 O O . LEU A 1 82 ? -3.770 5.669 8.053 1.00 93.94 82 LEU A O 1
ATOM 640 N N . ASP A 1 83 ? -3.069 6.292 10.112 1.00 94.44 83 ASP A N 1
ATOM 641 C CA . ASP A 1 83 ? -2.001 7.180 9.664 1.00 94.44 83 ASP A CA 1
ATOM 642 C C . ASP A 1 83 ? -0.871 6.367 9.015 1.00 94.44 83 ASP A C 1
ATOM 644 O O . ASP A 1 83 ? -0.435 6.709 7.912 1.00 94.44 83 ASP A O 1
ATOM 648 N N . GLU A 1 84 ? -0.489 5.225 9.607 1.00 95.06 84 GLU A N 1
ATOM 649 C CA . GLU A 1 84 ? 0.481 4.287 9.022 1.00 95.06 84 GLU A CA 1
ATOM 650 C C . GLU A 1 84 ? 0.029 3.828 7.627 1.00 95.06 84 GLU A C 1
ATOM 652 O O . GLU A 1 84 ? 0.761 4.001 6.649 1.00 95.06 84 GLU A O 1
ATOM 657 N N . VAL A 1 85 ? -1.198 3.310 7.489 1.00 94.56 85 VAL A N 1
ATOM 658 C CA . VAL A 1 85 ? -1.744 2.872 6.191 1.00 94.56 85 VAL A CA 1
ATOM 659 C C . VAL A 1 85 ? -1.781 4.024 5.189 1.00 94.56 85 VAL A C 1
ATOM 661 O O . VAL A 1 85 ? -1.403 3.848 4.029 1.00 94.56 85 VAL A O 1
ATOM 664 N N . THR A 1 86 ? -2.185 5.221 5.614 1.00 94.25 86 THR A N 1
ATOM 665 C CA . THR A 1 86 ? -2.229 6.404 4.742 1.00 94.25 86 THR A CA 1
ATOM 666 C C . THR A 1 86 ? -0.837 6.794 4.243 1.00 94.25 86 THR A C 1
ATOM 668 O O . THR A 1 86 ? -0.666 7.095 3.055 1.00 94.25 86 THR A O 1
ATOM 671 N N . GLN A 1 87 ? 0.172 6.728 5.108 1.00 95.69 87 GLN A N 1
ATOM 672 C CA . GLN A 1 87 ? 1.560 6.967 4.731 1.00 95.69 87 GLN A CA 1
ATOM 673 C C . GLN A 1 87 ? 2.067 5.895 3.756 1.00 95.69 87 GLN A C 1
ATOM 675 O O . GLN A 1 87 ? 2.678 6.233 2.742 1.00 95.69 87 GLN A O 1
A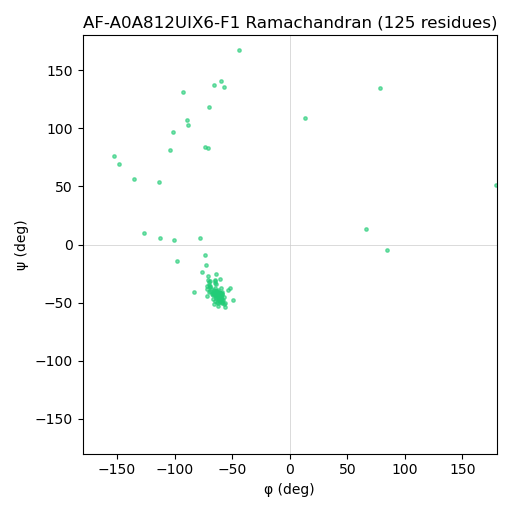TOM 680 N N . LYS A 1 88 ? 1.767 4.609 3.993 1.00 93.62 88 LYS A N 1
ATOM 681 C CA . LYS A 1 88 ? 2.162 3.520 3.078 1.00 93.62 88 LYS A CA 1
ATOM 682 C C . LYS A 1 88 ? 1.522 3.656 1.697 1.00 93.62 88 LYS A C 1
ATOM 684 O O . LYS A 1 88 ? 2.222 3.495 0.699 1.00 93.62 88 LYS A O 1
ATOM 689 N N . ILE A 1 89 ? 0.239 4.021 1.627 1.00 92.94 89 ILE A N 1
ATOM 690 C CA . ILE A 1 89 ? -0.443 4.329 0.357 1.00 92.94 89 ILE A CA 1
ATOM 691 C C . ILE A 1 89 ? 0.259 5.490 -0.355 1.00 92.94 89 ILE A C 1
ATOM 693 O O . ILE A 1 89 ? 0.508 5.410 -1.555 1.00 92.94 89 ILE A O 1
ATOM 697 N N . THR A 1 90 ? 0.601 6.555 0.372 1.00 94.38 90 THR A N 1
ATOM 698 C CA . THR A 1 90 ? 1.274 7.730 -0.203 1.00 94.38 90 THR A CA 1
ATOM 699 C C . THR A 1 90 ? 2.631 7.358 -0.793 1.00 94.38 90 THR A C 1
ATOM 701 O O . THR A 1 90 ? 2.899 7.682 -1.949 1.00 94.38 90 THR A O 1
ATOM 704 N N . ASN A 1 91 ? 3.444 6.603 -0.049 1.00 92.88 91 ASN A N 1
ATOM 705 C CA . ASN A 1 91 ? 4.746 6.130 -0.516 1.00 92.88 91 ASN A CA 1
ATOM 706 C C . ASN A 1 91 ? 4.609 5.250 -1.767 1.00 92.88 91 ASN A C 1
ATOM 708 O O . ASN A 1 91 ? 5.339 5.446 -2.736 1.00 92.88 91 ASN A O 1
ATOM 712 N N . TYR A 1 92 ? 3.640 4.327 -1.778 1.00 92.62 92 TYR A N 1
ATOM 713 C CA . TYR A 1 92 ? 3.343 3.498 -2.947 1.00 92.62 92 TYR A CA 1
ATOM 714 C C . TYR A 1 92 ? 2.962 4.349 -4.169 1.00 92.62 92 TYR A C 1
ATOM 716 O O . TYR A 1 92 ? 3.535 4.187 -5.246 1.00 92.62 92 TYR A O 1
ATOM 724 N N . VAL A 1 93 ? 2.034 5.298 -4.019 1.00 91.62 93 VAL A N 1
ATOM 725 C CA . VAL A 1 93 ? 1.582 6.162 -5.125 1.00 91.62 93 VAL A CA 1
ATOM 726 C C . VAL A 1 93 ? 2.722 7.036 -5.652 1.00 91.62 93 VAL A C 1
ATOM 728 O O . VAL A 1 93 ? 2.877 7.189 -6.862 1.00 91.62 93 VAL A O 1
ATOM 731 N N . GLN A 1 94 ? 3.546 7.602 -4.772 1.00 90.94 94 GLN A N 1
ATOM 732 C CA . GLN A 1 94 ? 4.697 8.410 -5.181 1.00 90.94 94 GLN A CA 1
ATOM 733 C C . GLN A 1 94 ? 5.731 7.575 -5.939 1.00 90.94 94 GLN A C 1
ATOM 735 O O . GLN A 1 94 ? 6.179 7.985 -7.010 1.00 90.94 94 GLN A O 1
ATOM 740 N N . SER A 1 95 ? 6.053 6.392 -5.416 1.00 88.75 95 SER A N 1
ATOM 741 C CA . SER A 1 95 ? 7.013 5.469 -6.018 1.00 88.75 95 SER A CA 1
ATOM 742 C C . SER A 1 95 ? 6.542 4.987 -7.394 1.00 88.75 95 SER A C 1
ATOM 744 O O . SER A 1 95 ? 7.242 5.157 -8.392 1.00 88.75 95 SER A O 1
ATOM 746 N N . THR A 1 96 ? 5.296 4.519 -7.504 1.00 88.56 96 THR A N 1
ATOM 747 C CA . THR A 1 96 ? 4.720 4.077 -8.788 1.00 88.56 96 THR A CA 1
ATOM 748 C C . THR A 1 96 ? 4.622 5.199 -9.819 1.00 88.56 96 THR A C 1
ATOM 750 O O . THR A 1 96 ? 4.928 4.988 -10.993 1.00 88.56 96 THR A O 1
ATOM 753 N N . ASN A 1 97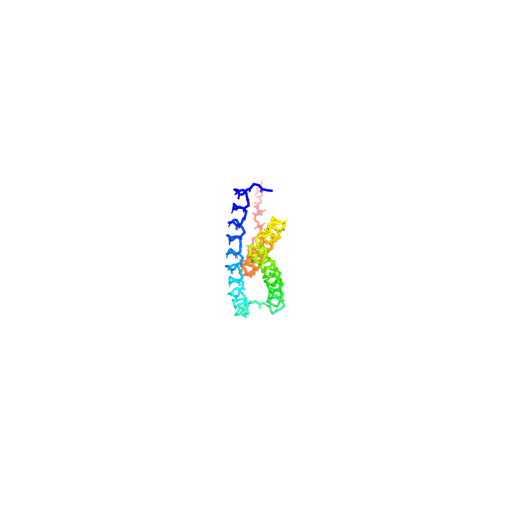 ? 4.270 6.418 -9.406 1.00 88.94 97 ASN A N 1
ATOM 754 C CA . ASN A 1 97 ? 4.280 7.575 -10.301 1.00 88.94 97 ASN A CA 1
ATOM 755 C C . ASN A 1 97 ? 5.695 7.931 -10.776 1.00 88.94 97 ASN A C 1
ATOM 757 O O . ASN A 1 97 ? 5.869 8.305 -11.937 1.00 88.94 97 ASN A O 1
ATOM 761 N N . ALA A 1 98 ? 6.710 7.809 -9.917 1.00 86.56 98 ALA A N 1
ATOM 762 C CA . ALA A 1 98 ? 8.102 8.010 -10.310 1.00 86.56 98 ALA A CA 1
ATOM 763 C C . ALA A 1 98 ? 8.563 6.948 -11.325 1.00 86.56 98 ALA A C 1
ATOM 765 O O . ALA A 1 98 ? 9.165 7.305 -12.338 1.00 86.56 98 ALA A O 1
ATOM 766 N N . MET A 1 99 ? 8.202 5.674 -11.126 1.00 84.31 99 MET A N 1
ATOM 767 C CA . MET A 1 99 ? 8.484 4.591 -12.085 1.00 84.31 99 MET A CA 1
ATOM 768 C C . MET A 1 99 ? 7.826 4.846 -13.449 1.00 84.31 99 MET A C 1
ATOM 770 O O . MET A 1 99 ? 8.475 4.720 -14.491 1.00 84.31 99 MET A O 1
ATOM 774 N N . LYS A 1 100 ? 6.556 5.277 -13.459 1.00 82.31 100 LYS A N 1
ATOM 775 C CA . LYS A 1 100 ? 5.829 5.659 -14.685 1.00 82.31 100 LYS A CA 1
ATOM 776 C C . LYS A 1 100 ? 6.495 6.833 -15.410 1.00 82.31 100 L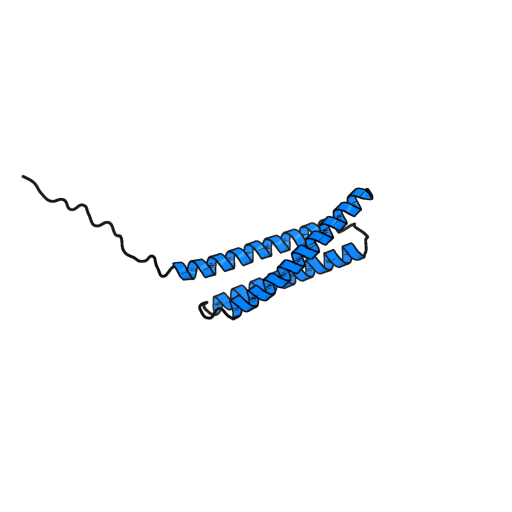YS A C 1
ATOM 778 O O . LYS A 1 100 ? 6.638 6.814 -16.628 1.00 82.31 100 LYS A O 1
ATOM 783 N N . LYS A 1 101 ? 6.968 7.842 -14.671 1.00 83.00 101 LYS A N 1
ATOM 784 C CA . LYS A 1 101 ? 7.712 8.971 -15.255 1.00 8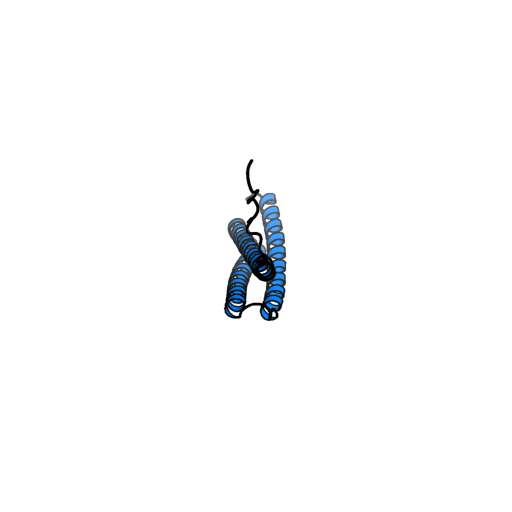3.00 101 LYS A CA 1
ATOM 785 C C . LYS A 1 101 ? 9.061 8.542 -15.825 1.00 83.00 101 LYS A C 1
ATOM 787 O O . LYS A 1 101 ? 9.415 8.990 -16.907 1.00 83.00 101 LYS A O 1
ATOM 792 N N . MET A 1 102 ? 9.806 7.678 -15.136 1.00 74.38 102 MET A N 1
ATOM 793 C CA . MET A 1 102 ? 11.110 7.203 -15.614 1.00 74.38 102 MET A CA 1
ATOM 794 C C . MET A 1 102 ? 11.001 6.288 -16.838 1.00 74.38 102 MET A C 1
ATOM 796 O O . MET A 1 102 ? 11.844 6.366 -17.732 1.00 74.38 102 MET A O 1
ATOM 800 N N . SER A 1 103 ? 9.961 5.456 -16.906 1.00 69.50 103 SER A N 1
ATOM 801 C CA . SER A 1 103 ? 9.666 4.653 -18.100 1.00 69.50 103 SER A CA 1
ATOM 802 C C . SER A 1 103 ? 9.254 5.533 -19.286 1.00 69.50 103 SER A C 1
ATOM 804 O O . SER A 1 103 ? 9.799 5.364 -20.374 1.00 69.50 103 SER A O 1
ATOM 806 N N . ALA A 1 104 ? 8.404 6.544 -19.073 1.00 66.62 104 ALA A N 1
ATOM 807 C CA . ALA A 1 104 ? 8.021 7.501 -20.118 1.00 66.62 104 ALA A CA 1
ATOM 808 C C . ALA A 1 104 ? 9.186 8.403 -20.580 1.00 66.62 104 ALA A C 1
ATOM 810 O O . ALA A 1 104 ? 9.367 8.625 -21.776 1.00 66.62 104 ALA A O 1
ATOM 811 N N . ALA A 1 105 ? 10.018 8.893 -19.655 1.00 58.72 105 ALA A N 1
ATOM 812 C CA . ALA A 1 105 ? 11.160 9.754 -19.974 1.00 58.72 105 ALA A CA 1
ATOM 813 C C . ALA A 1 105 ? 12.225 9.029 -20.812 1.00 58.72 105 ALA A C 1
ATOM 815 O O . ALA A 1 105 ? 12.874 9.643 -21.657 1.00 58.72 105 ALA A O 1
ATOM 816 N N . ARG A 1 106 ? 12.382 7.712 -20.632 1.00 52.09 106 ARG A N 1
ATOM 817 C CA . ARG A 1 106 ? 13.300 6.903 -21.448 1.00 52.09 106 ARG A CA 1
ATOM 818 C C . ARG A 1 106 ? 12.830 6.706 -22.886 1.00 52.09 106 ARG A C 1
ATOM 820 O O . ARG A 1 106 ? 13.681 6.590 -23.757 1.00 52.09 106 ARG A O 1
ATOM 827 N N . LEU A 1 107 ? 11.522 6.749 -23.139 1.00 47.25 107 LEU A N 1
ATOM 828 C CA . LEU A 1 107 ? 10.967 6.734 -24.498 1.00 47.25 107 LEU A CA 1
ATOM 829 C C . LEU A 1 107 ? 11.116 8.091 -25.212 1.00 47.25 107 LEU A C 1
ATOM 831 O O . LEU A 1 107 ? 11.154 8.127 -26.435 1.00 47.25 107 LEU A O 1
ATOM 835 N N . HIS A 1 108 ? 11.251 9.198 -24.472 1.00 42.34 108 HIS A N 1
ATOM 836 C CA . HIS A 1 108 ? 11.417 10.547 -25.038 1.00 42.34 108 HIS A CA 1
ATOM 837 C C . HIS A 1 108 ? 12.873 11.048 -25.101 1.00 42.34 108 HIS A C 1
ATOM 839 O O . HIS A 1 108 ? 13.159 12.000 -25.824 1.00 42.34 108 HIS A O 1
ATOM 845 N N . CYS A 1 109 ? 13.821 10.404 -24.411 1.00 35.06 109 CYS A N 1
ATOM 846 C CA . CYS A 1 109 ? 15.245 10.758 -24.504 1.00 35.06 109 CYS A CA 1
ATOM 847 C C . CYS A 1 109 ? 15.948 10.231 -25.772 1.00 35.06 109 CYS A C 1
ATOM 849 O O . CYS A 1 109 ? 17.156 10.409 -25.908 1.00 35.06 109 CYS A O 1
ATOM 851 N N . SER A 1 110 ? 15.223 9.617 -26.715 1.00 37.69 110 SER A N 1
ATOM 852 C CA . SER A 1 110 ? 15.748 9.274 -28.044 1.00 37.69 110 SER A CA 1
ATOM 853 C C . SER A 1 110 ? 15.325 10.247 -29.153 1.00 37.69 110 SER A C 1
ATOM 855 O O . SER A 1 110 ? 15.653 9.995 -30.309 1.00 37.69 110 SER A O 1
ATOM 857 N N . SER A 1 111 ? 14.613 11.345 -28.852 1.00 41.25 111 SER A N 1
ATOM 858 C CA . SER A 1 111 ? 14.088 12.253 -29.892 1.00 41.25 111 SER A CA 1
ATOM 859 C C . SER A 1 111 ? 14.440 13.736 -29.742 1.00 41.25 111 SER A C 1
ATOM 861 O O . SER A 1 111 ? 13.925 14.550 -30.502 1.00 41.25 111 SER A O 1
ATOM 863 N N . THR A 1 112 ? 15.341 14.126 -28.835 1.00 49.16 112 THR A N 1
ATOM 864 C CA . THR A 1 112 ? 15.876 15.503 -28.810 1.00 49.16 112 THR A CA 1
ATOM 865 C C . THR A 1 112 ? 17.392 15.532 -28.627 1.00 49.16 112 THR A C 1
ATOM 867 O O . THR A 1 112 ? 17.918 16.182 -27.731 1.00 49.16 112 THR A O 1
ATOM 870 N N . TRP A 1 113 ? 18.103 14.850 -29.524 1.00 47.44 113 TRP A N 1
ATOM 871 C CA . TRP A 1 113 ? 19.391 15.347 -30.018 1.00 47.44 113 TRP A CA 1
ATOM 872 C C . TRP A 1 113 ? 19.233 15.683 -31.506 1.00 47.44 113 TRP A C 1
ATOM 874 O O . TRP A 1 113 ? 19.955 15.192 -32.363 1.00 47.44 113 TRP A O 1
ATOM 884 N N . SER A 1 114 ? 18.243 16.516 -31.830 1.00 43.31 114 SER A N 1
ATOM 885 C CA . SER A 1 114 ? 18.201 17.214 -33.114 1.00 43.31 114 SER A CA 1
ATOM 886 C C . SER A 1 114 ? 18.669 18.640 -32.882 1.00 43.31 114 SER A C 1
ATOM 888 O O . SER A 1 114 ? 17.933 19.491 -32.396 1.00 43.31 114 SER A O 1
ATOM 890 N N . SER A 1 115 ? 19.953 18.821 -33.172 1.00 51.03 115 SER A N 1
ATOM 891 C CA . SER A 1 115 ? 20.593 20.006 -33.730 1.00 51.03 115 SER A CA 1
ATOM 892 C C . SER A 1 115 ? 19.765 21.291 -33.739 1.00 51.03 115 SER A C 1
ATOM 894 O O . SER A 1 115 ? 18.889 21.479 -34.578 1.00 51.03 115 SER A O 1
ATOM 896 N N . SER A 1 116 ? 20.146 22.235 -32.890 1.00 46.53 116 SER A N 1
ATOM 897 C CA . SER A 1 116 ? 20.072 23.662 -33.205 1.00 46.53 116 SER A CA 1
ATOM 898 C C . SER A 1 116 ? 21.144 24.363 -32.388 1.00 46.53 116 SER A C 1
ATOM 900 O O . SER A 1 116 ? 20.884 24.961 -31.350 1.00 46.53 116 SER A O 1
ATOM 902 N N . ILE A 1 117 ? 22.387 24.220 -32.847 1.00 53.97 117 ILE A N 1
ATOM 903 C CA . ILE A 1 117 ? 23.403 25.226 -32.562 1.00 53.97 117 ILE A CA 1
ATOM 904 C C . ILE A 1 117 ? 22.980 26.444 -33.395 1.00 53.97 117 ILE A C 1
ATOM 906 O O . ILE A 1 117 ? 22.905 26.305 -34.618 1.00 53.97 117 ILE A O 1
ATOM 910 N N . PRO A 1 118 ? 22.675 27.610 -32.807 1.00 44.81 118 PRO A N 1
ATOM 911 C CA . PRO A 1 118 ? 22.469 28.816 -33.592 1.00 44.81 118 PRO A CA 1
ATOM 912 C C . PRO A 1 118 ? 23.835 29.302 -34.100 1.00 44.81 118 PRO A C 1
ATOM 914 O O . PRO A 1 118 ? 24.488 30.135 -33.482 1.00 44.81 118 PRO A O 1
ATOM 917 N N . TRP A 1 119 ? 24.299 28.740 -35.219 1.00 50.75 119 TRP A N 1
ATOM 918 C CA . TRP A 1 119 ? 25.255 29.410 -36.100 1.00 50.75 119 TRP A CA 1
ATOM 919 C C . TRP A 1 119 ? 24.430 30.228 -37.082 1.00 50.75 119 TRP A C 1
ATOM 921 O O . TRP A 1 119 ? 23.825 29.673 -37.996 1.00 50.75 119 TRP A O 1
ATOM 931 N N . GLY A 1 120 ? 24.354 31.534 -36.860 1.00 46.53 120 GLY A N 1
ATOM 932 C CA . GLY A 1 120 ? 23.539 32.388 -37.710 1.00 46.53 120 GLY A CA 1
ATOM 933 C C . GLY A 1 120 ? 23.544 33.849 -37.305 1.00 46.53 120 GLY A C 1
ATOM 934 O O . GLY A 1 120 ? 22.475 34.415 -37.170 1.00 46.53 120 GLY A O 1
ATOM 935 N N . ASP A 1 121 ? 24.723 34.445 -37.127 1.00 47.22 121 ASP A N 1
ATOM 936 C CA . ASP A 1 121 ? 24.895 35.871 -37.427 1.00 47.22 121 ASP A CA 1
ATOM 937 C C . ASP A 1 121 ? 26.336 36.131 -37.896 1.00 47.22 121 ASP A C 1
ATOM 939 O O . ASP A 1 121 ? 27.193 36.674 -37.204 1.00 47.22 121 ASP A O 1
ATOM 943 N N . ILE A 1 122 ? 26.627 35.620 -39.095 1.00 54.84 122 ILE A N 1
ATOM 944 C CA . ILE A 1 122 ? 27.666 36.170 -39.968 1.00 54.84 122 ILE A CA 1
ATOM 945 C C . ILE A 1 122 ? 26.902 36.939 -41.047 1.00 54.84 122 ILE A C 1
ATOM 947 O O . ILE A 1 122 ? 26.648 36.426 -42.136 1.00 54.84 122 ILE A O 1
ATOM 951 N N . ALA A 1 123 ? 26.489 38.164 -40.727 1.00 50.56 123 ALA A N 1
ATOM 952 C CA . ALA A 1 123 ? 26.128 39.156 -41.727 1.00 50.56 123 ALA A CA 1
ATOM 953 C C . ALA A 1 123 ? 27.395 39.940 -42.085 1.00 50.56 123 ALA A C 1
ATOM 955 O O . ALA A 1 123 ? 27.965 40.692 -41.299 1.00 50.56 123 ALA A O 1
ATOM 956 N N . SER A 1 124 ? 27.881 39.654 -43.285 1.00 52.44 124 SER A N 1
ATOM 957 C CA . SER A 1 124 ? 29.048 40.254 -43.910 1.00 52.44 124 SER A CA 1
ATOM 958 C C . SER A 1 124 ? 28.864 41.746 -44.216 1.00 52.44 124 SER A C 1
ATOM 960 O O . SER A 1 124 ? 27.883 42.118 -44.845 1.00 52.44 124 SER A O 1
ATOM 962 N N . ARG A 1 125 ? 29.927 42.503 -43.915 1.00 48.09 125 ARG A N 1
ATOM 963 C CA . ARG A 1 125 ? 30.688 43.362 -44.846 1.00 48.09 125 ARG A CA 1
ATOM 964 C C . ARG A 1 125 ? 30.125 44.741 -45.250 1.00 48.09 125 ARG A C 1
ATOM 966 O O . ARG A 1 125 ? 28.975 44.902 -45.628 1.00 48.09 125 ARG A O 1
ATOM 973 N N . GLU A 1 126 ? 31.078 45.672 -45.186 1.00 42.72 126 GLU A N 1
ATOM 974 C CA . GLU A 1 126 ? 31.170 47.094 -45.556 1.00 42.72 126 GLU A CA 1
ATOM 975 C C . GLU A 1 126 ? 30.575 47.471 -46.931 1.00 42.72 126 GLU A C 1
ATOM 977 O O . GLU A 1 126 ? 30.290 46.593 -47.754 1.00 42.72 126 GLU A O 1
ATOM 982 N N . PRO A 1 127 ? 30.405 48.777 -47.202 1.00 58.47 127 PRO A N 1
ATOM 983 C CA . PRO A 1 127 ? 31.535 49.594 -47.689 1.00 58.47 127 PRO A CA 1
ATOM 984 C C . PRO A 1 127 ? 31.985 50.737 -46.766 1.00 58.47 127 PRO A C 1
ATOM 986 O O . PRO A 1 127 ? 31.163 51.225 -45.959 1.00 58.47 127 PRO A O 1
#

Solvent-accessible surface area (backbone atoms only — not comparable to full-atom values): 7402 Å² total; per-residue (Å²): 132,57,72,68,57,51,53,53,50,50,52,52,43,53,53,50,42,53,52,50,50,53,51,50,50,52,49,52,54,51,45,52,54,48,74,64,40,77,89,48,58,65,75,57,42,54,48,52,49,51,53,50,49,54,42,44,54,54,36,51,54,35,37,52,53,37,48,54,44,59,72,67,59,75,60,86,55,48,64,62,34,44,50,50,35,52,51,40,51,50,53,42,54,52,51,53,50,50,53,54,48,56,57,53,50,62,72,53,71,78,74,75,87,73,86,77,78,89,83,82,84,85,80,78,81,83,135

pLDDT: mean 81.26, std 16.9, range [35.06, 95.69]

Nearest PDB structures (foldseek):
  5j0l-assembly3_F  TM=4.867E-01  e=7.333E-01  synthetic construct
  6zvt-assembly1_A  TM=5.981E-01  e=6.961E+00  Nostoc punctiforme
  7pi6-assembly2_C  TM=2.955E-01  e=8.206E-01  Trypanosoma brucei brucei TREU927
  8tgd-assembly1_B  TM=5.123E-01  e=9.757E+00  Homo sapiens

Sequence (127 aa):
MDKKKKTALTNQCKNKIALASTKLEESSVLQEEIAGAKDMSQPIREGFLTDLKNHKESLQQARDKLQAEVDKGSGDRLQELLDEVTQKITNYVQSTNAMKKMSAARLHCSSTWSSSIPWGDIASREP

Mean predicted aligned error: 10.65 Å